Protein AF-A0A8H6HYV8-F1 (afdb_monomer)

Secondary structure (DSSP, 8-state):
-EEE-SSS-EEE-B-SS----S-EEEEEEEEEETTEEEEEEEETT-S--EEEEEEEEESHHHHHHHHHHHHIIIIISTTTBTTTBPPEEEEEEEEETTEEEEEEEEE----S----S---

Foldseek 3Di:
DWEAADPPDIDDWDAPPDPPPFAKYKYFDADPDPFKTWIWIDGDVDPDIATKIKGKAKADVRLVVVVVVVCCCVPVCVVCDPPPDWHWPGKIWDADVNITMIITITHDDDDPDPDPPDDD

Nearest PDB structures (foldseek):
  4c58-assembly1_A-2  TM=6.316E-01  e=1.180E-02  Homo sapiens
  4c59-assembly1_A  TM=6.308E-01  e=1.318E-02  Homo sapiens
  7uos-assembly1_A  TM=6.015E-01  e=4.992E-02  Rattus norvegicus
  9d7q-assembly1_A  TM=6.085E-01  e=7.362E-02  Homo sapiens
  7avy-assembly1_A  TM=6.158E-01  e=9.191E-02  Homo sapiens

Solvent-accessible surface area (backbone atoms only — not comparable to full-atom values): 6869 Å² total; per-residue (Å²): 64,43,36,30,66,52,100,85,47,71,44,78,28,48,57,94,79,65,86,66,89,61,63,33,33,36,36,54,76,46,76,81,46,100,43,34,26,39,25,42,40,29,46,62,96,53,83,76,69,40,70,24,32,35,41,52,25,67,34,64,69,43,34,50,54,53,49,56,54,48,46,44,50,68,63,78,41,49,89,40,45,72,75,83,45,64,36,74,76,47,59,31,37,42,65,62,94,86,37,38,32,30,43,34,37,30,48,55,78,75,65,92,70,86,77,69,98,79,85,129

Sequence (120 aa):
LELFWNSTDVYDLWSWTTESMKPQVARIAHQYRRNIYAAVLGPKGGENEKLVLAKIARGTEEVETLAHEATIYTDDLRHLQGTVIPVFYGLWKTKIGGIDFACMFIEHCTGPTKLSASEF

pLDDT: mean 87.38, std 15.38, range [41.62, 97.94]

Mean predicted aligned error: 6.38 Å

Radius of gyration: 14.67 Å; Cα contacts (8 Å, |Δi|>4): 213; chains: 1; bounding box: 43×34×36 Å

Structure (mmCIF, N/CA/C/O backbone):
data_AF-A0A8H6HYV8-F1
#
_entry.id   AF-A0A8H6HYV8-F1
#
loop_
_atom_site.group_PDB
_atom_site.id
_atom_site.type_symbol
_atom_site.label_atom_id
_atom_site.label_alt_id
_atom_site.label_comp_id
_atom_site.label_asym_id
_atom_site.label_entity_id
_atom_site.label_seq_id
_atom_site.pdbx_PDB_ins_code
_atom_site.Cartn_x
_atom_site.Cartn_y
_atom_site.Cartn_z
_atom_site.occupancy
_atom_site.B_iso_or_equiv
_atom_site.auth_seq_id
_atom_site.auth_comp_id
_atom_site.auth_asym_id
_atom_site.auth_atom_id
_atom_site.pdbx_PDB_model_num
ATOM 1 N N . LEU A 1 1 ? 7.349 -9.430 -0.316 1.00 91.31 1 LEU A N 1
ATOM 2 C CA . LEU A 1 1 ? 6.033 -9.439 -0.980 1.00 91.31 1 LEU A CA 1
ATOM 3 C C . LEU A 1 1 ? 6.299 -9.419 -2.471 1.00 91.31 1 LEU A C 1
ATOM 5 O O . LEU A 1 1 ? 6.973 -8.501 -2.914 1.00 91.31 1 LEU A O 1
ATOM 9 N N . GLU A 1 2 ? 5.793 -10.394 -3.214 1.00 94.75 2 GLU A N 1
ATOM 10 C CA . GLU A 1 2 ? 5.780 -10.335 -4.681 1.00 94.75 2 GLU A CA 1
ATOM 11 C C . GLU A 1 2 ? 4.481 -9.657 -5.125 1.00 94.75 2 GLU A C 1
ATOM 13 O O . GLU A 1 2 ? 3.389 -10.157 -4.845 1.00 94.75 2 GLU A O 1
ATOM 18 N N . LEU A 1 3 ? 4.584 -8.504 -5.778 1.00 95.56 3 LEU A N 1
ATOM 19 C CA . LEU A 1 3 ? 3.453 -7.772 -6.335 1.00 95.56 3 LEU A CA 1
ATOM 20 C C . LEU A 1 3 ? 3.342 -8.060 -7.830 1.00 95.56 3 LEU A C 1
ATOM 22 O O . LEU A 1 3 ? 4.169 -7.601 -8.611 1.00 95.56 3 LEU A O 1
ATOM 26 N N . PHE A 1 4 ? 2.286 -8.759 -8.226 1.00 96.12 4 PHE A N 1
ATOM 27 C CA . PHE A 1 4 ? 1.890 -8.925 -9.619 1.00 96.12 4 PHE A CA 1
ATOM 28 C C . PHE A 1 4 ? 1.041 -7.720 -10.013 1.00 96.12 4 PHE A C 1
ATOM 30 O O . PHE A 1 4 ? -0.116 -7.593 -9.597 1.00 96.12 4 PHE A O 1
ATOM 37 N N . TRP A 1 5 ? 1.635 -6.809 -10.775 1.00 92.38 5 TRP A N 1
ATOM 38 C CA . TRP A 1 5 ? 0.955 -5.608 -11.253 1.00 92.38 5 TRP A CA 1
ATOM 39 C C . TRP A 1 5 ? 0.010 -5.920 -12.416 1.00 92.38 5 TRP A C 1
ATOM 41 O O . TRP A 1 5 ? -1.079 -5.362 -12.513 1.00 92.38 5 TRP A O 1
ATOM 51 N N . ASN A 1 6 ? 0.428 -6.837 -13.282 1.00 89.44 6 ASN A N 1
ATOM 52 C CA . ASN A 1 6 ? -0.349 -7.409 -14.376 1.00 89.44 6 ASN A CA 1
ATOM 53 C C . ASN A 1 6 ? 0.207 -8.820 -14.681 1.00 89.44 6 ASN A C 1
ATOM 55 O O . ASN A 1 6 ? 0.908 -9.406 -13.855 1.00 89.44 6 ASN A O 1
ATOM 59 N N . SER A 1 7 ? -0.103 -9.386 -15.850 1.00 83.62 7 SER A N 1
ATOM 60 C CA . SER A 1 7 ? 0.372 -10.720 -16.246 1.00 83.62 7 SER A CA 1
ATOM 61 C C . SER A 1 7 ? 1.877 -10.808 -16.535 1.00 83.62 7 SER A C 1
ATOM 63 O O . SER A 1 7 ? 2.396 -11.917 -16.622 1.00 83.62 7 SER A O 1
ATOM 65 N N . THR A 1 8 ? 2.569 -9.682 -16.726 1.00 88.00 8 THR A N 1
ATOM 66 C CA . THR A 1 8 ? 3.991 -9.631 -17.112 1.00 88.00 8 THR A CA 1
ATOM 67 C C . THR A 1 8 ? 4.883 -8.999 -16.052 1.00 88.00 8 THR A C 1
ATOM 69 O O . THR A 1 8 ? 6.033 -9.403 -15.899 1.00 88.00 8 THR A O 1
ATOM 72 N N . ASP A 1 9 ? 4.361 -8.028 -15.311 1.00 92.50 9 ASP A N 1
ATOM 73 C CA . ASP A 1 9 ? 5.131 -7.189 -14.407 1.00 92.50 9 ASP A CA 1
ATOM 74 C C . ASP A 1 9 ? 4.989 -7.691 -12.972 1.00 92.50 9 ASP A C 1
ATOM 76 O O . ASP A 1 9 ? 3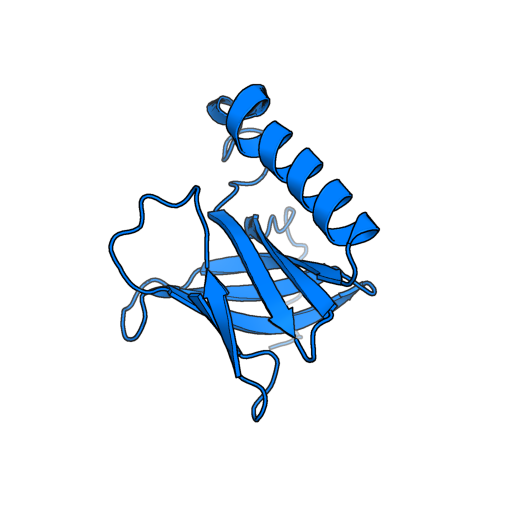.912 -7.627 -12.364 1.00 92.50 9 ASP A O 1
ATOM 80 N N . VAL A 1 10 ? 6.109 -8.165 -12.428 1.00 94.69 10 VAL A N 1
ATOM 81 C CA . VAL A 1 10 ? 6.232 -8.628 -11.045 1.00 94.69 10 VAL A CA 1
ATOM 82 C C . VAL A 1 10 ? 7.305 -7.809 -10.344 1.00 94.69 10 VAL A C 1
ATOM 84 O O . VAL A 1 10 ? 8.409 -7.641 -10.862 1.00 94.69 10 VAL A O 1
ATOM 87 N N . TYR A 1 11 ? 6.979 -7.307 -9.157 1.00 94.44 11 TYR A N 1
ATOM 88 C CA . TYR A 1 11 ? 7.879 -6.493 -8.350 1.00 94.44 11 TYR A CA 1
ATOM 89 C C . TYR A 1 11 ? 8.098 -7.123 -6.980 1.00 94.44 11 TYR A C 1
ATOM 91 O O . TYR A 1 11 ? 7.140 -7.455 -6.280 1.00 94.44 11 TYR A O 1
ATOM 99 N N . ASP A 1 12 ? 9.357 -7.204 -6.561 1.00 93.94 12 ASP A N 1
ATOM 100 C CA . ASP A 1 12 ? 9.709 -7.557 -5.193 1.00 93.94 12 ASP A CA 1
ATOM 101 C C . ASP A 1 12 ? 9.679 -6.316 -4.306 1.00 93.94 12 ASP A C 1
ATOM 103 O O . ASP A 1 12 ? 10.423 -5.347 -4.502 1.00 93.94 12 ASP A O 1
ATOM 107 N N . LEU A 1 13 ? 8.792 -6.348 -3.316 1.00 93.25 13 LEU A N 1
ATOM 108 C CA . LEU A 1 13 ? 8.680 -5.320 -2.298 1.00 93.25 13 LEU A CA 1
ATOM 109 C C . LEU A 1 13 ? 9.041 -5.886 -0.927 1.00 93.25 13 LEU A C 1
ATOM 111 O O . LEU A 1 13 ? 8.733 -7.033 -0.581 1.00 93.25 13 LEU A O 1
ATOM 115 N N . TRP A 1 14 ? 9.635 -5.039 -0.101 1.00 89.25 14 TRP A N 1
ATOM 116 C CA . TRP A 1 14 ? 10.049 -5.358 1.258 1.00 89.25 14 TRP A CA 1
ATOM 117 C C . TRP A 1 14 ? 9.2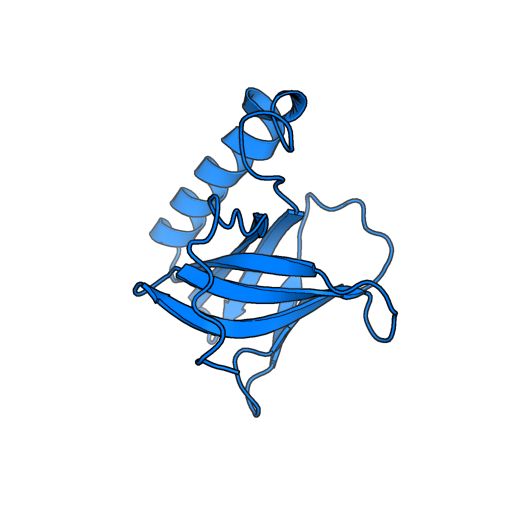97 -4.478 2.267 1.00 89.25 14 TRP A C 1
ATOM 119 O O . TRP A 1 14 ? 8.762 -3.431 1.913 1.00 89.25 14 TRP A O 1
ATOM 129 N N . SER A 1 15 ? 9.208 -4.910 3.525 1.00 83.69 15 SER A N 1
ATOM 130 C CA . SER A 1 15 ? 8.617 -4.127 4.618 1.00 83.69 15 SER A CA 1
ATOM 131 C C . SER A 1 15 ? 9.468 -4.269 5.875 1.00 83.69 15 SER A C 1
ATOM 133 O O . SER A 1 15 ? 9.988 -5.351 6.137 1.00 83.69 15 SER A O 1
ATOM 135 N N . TRP A 1 16 ? 9.599 -3.183 6.642 1.00 64.50 16 TRP A N 1
ATOM 136 C CA . TRP A 1 16 ? 10.232 -3.208 7.966 1.00 64.50 16 TRP A CA 1
ATOM 137 C C . TRP A 1 16 ? 9.250 -3.587 9.083 1.00 64.50 16 TRP A C 1
ATOM 139 O O . TRP A 1 16 ? 9.687 -3.901 10.184 1.00 64.50 16 TRP A O 1
ATOM 149 N N . THR A 1 17 ? 7.938 -3.510 8.831 1.00 60.72 17 THR A N 1
ATOM 150 C CA . THR A 1 17 ? 6.910 -3.501 9.887 1.00 60.72 17 THR A CA 1
ATOM 151 C C . THR A 1 17 ? 6.078 -4.777 9.963 1.00 60.72 17 THR A C 1
ATOM 153 O O . THR A 1 17 ? 5.295 -4.936 10.894 1.00 60.72 17 THR A O 1
ATOM 156 N N . THR A 1 18 ? 6.227 -5.707 9.018 1.00 57.78 18 THR A N 1
ATOM 157 C CA . THR A 1 18 ? 5.442 -6.946 9.017 1.00 57.78 18 THR A CA 1
ATOM 158 C C . THR A 1 18 ? 6.200 -8.100 9.666 1.00 57.78 18 THR A C 1
ATOM 160 O O . THR A 1 18 ? 7.135 -8.634 9.073 1.00 57.78 18 THR A O 1
ATOM 163 N N . GLU A 1 19 ? 5.719 -8.565 10.823 1.00 53.88 19 GLU A N 1
ATOM 164 C CA . GLU A 1 19 ? 6.140 -9.816 11.487 1.00 53.88 19 GLU A CA 1
ATOM 165 C C . GLU A 1 19 ? 5.744 -11.090 10.712 1.00 53.88 19 GLU A C 1
ATOM 167 O O . GLU A 1 19 ? 5.939 -12.210 11.189 1.00 53.88 19 GLU A O 1
ATOM 172 N N . SER A 1 20 ? 5.168 -10.973 9.509 1.00 54.25 20 SER A N 1
ATOM 173 C CA . SER A 1 20 ? 4.769 -12.146 8.738 1.00 54.25 20 SER A CA 1
ATOM 174 C C . SER A 1 20 ? 6.007 -12.911 8.262 1.00 54.25 20 SER A C 1
ATOM 176 O O . SER A 1 20 ? 6.588 -12.598 7.224 1.00 54.25 20 SER A O 1
ATOM 178 N N . MET A 1 21 ? 6.378 -13.962 8.995 1.00 56.41 21 MET A N 1
ATOM 179 C CA . MET A 1 21 ? 7.491 -14.862 8.659 1.00 56.41 21 MET A CA 1
ATOM 180 C C . MET A 1 21 ? 7.300 -15.602 7.321 1.00 56.41 21 MET A C 1
ATOM 182 O O . MET A 1 21 ? 8.232 -16.229 6.825 1.00 56.41 21 MET A O 1
ATOM 186 N N . LYS A 1 22 ? 6.095 -15.566 6.733 1.00 75.88 22 LYS A N 1
ATOM 187 C CA . LYS A 1 22 ? 5.779 -16.238 5.468 1.00 75.88 22 LYS A CA 1
ATOM 188 C C . LYS A 1 22 ? 5.819 -15.249 4.297 1.00 75.88 22 LYS A C 1
ATOM 190 O O . LYS A 1 22 ? 5.191 -14.193 4.395 1.00 75.88 22 LYS A O 1
ATOM 195 N N . PRO A 1 23 ? 6.481 -15.595 3.176 1.00 86.00 23 PRO A N 1
ATOM 196 C CA . PRO A 1 23 ? 6.417 -14.809 1.950 1.00 86.00 23 PRO A CA 1
ATOM 197 C C . PRO A 1 23 ? 4.965 -14.571 1.527 1.00 86.00 23 PRO A C 1
ATOM 199 O O . PRO A 1 23 ? 4.165 -15.506 1.501 1.00 86.00 23 PRO A O 1
ATOM 202 N N . GLN A 1 24 ? 4.632 -13.326 1.196 1.00 91.19 24 GLN A N 1
ATOM 203 C CA . GLN A 1 24 ? 3.311 -12.943 0.700 1.00 91.19 24 GLN A CA 1
ATOM 204 C C . GLN A 1 24 ? 3.348 -12.611 -0.791 1.00 91.19 24 GLN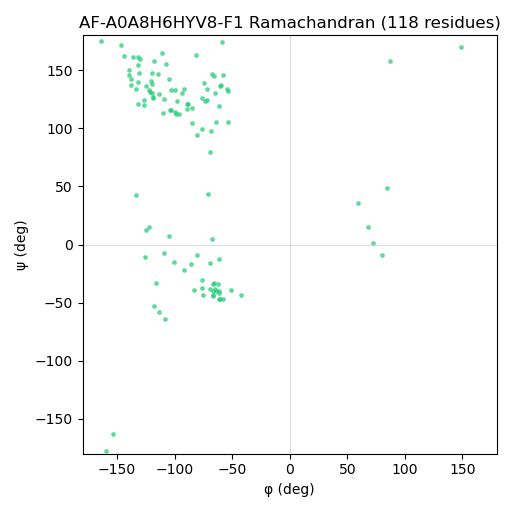 A C 1
ATOM 206 O O . GLN A 1 24 ? 4.383 -12.175 -1.309 1.00 91.19 24 GLN A O 1
ATOM 211 N N . VAL A 1 25 ? 2.195 -12.753 -1.439 1.00 94.12 25 VAL A N 1
ATOM 212 C CA . VAL A 1 25 ? 1.919 -12.360 -2.820 1.00 94.12 25 VAL A CA 1
ATOM 213 C C . VAL A 1 25 ? 0.716 -11.421 -2.840 1.00 94.12 25 VAL A C 1
ATOM 215 O O . VAL A 1 25 ? -0.285 -11.686 -2.174 1.00 94.12 25 VAL A O 1
ATOM 218 N N . ALA A 1 26 ? 0.807 -10.353 -3.626 1.00 95.38 26 ALA A N 1
ATOM 219 C CA . ALA A 1 26 ? -0.310 -9.477 -3.952 1.00 95.38 26 ALA A CA 1
ATOM 220 C C . ALA A 1 26 ? -0.533 -9.445 -5.466 1.00 95.38 26 ALA A C 1
ATOM 222 O O . ALA A 1 26 ? 0.430 -9.396 -6.229 1.00 95.38 26 ALA A O 1
ATOM 223 N N . ARG A 1 27 ? -1.791 -9.436 -5.909 1.00 96.12 27 ARG A N 1
ATOM 224 C CA . ARG A 1 27 ? -2.159 -9.329 -7.329 1.00 96.12 27 ARG A CA 1
ATOM 225 C C . ARG A 1 27 ? -3.135 -8.185 -7.534 1.00 96.12 27 ARG A C 1
ATOM 227 O O . ARG A 1 27 ? -4.209 -8.199 -6.936 1.00 96.12 27 ARG A O 1
ATOM 234 N N . ILE A 1 28 ? -2.767 -7.204 -8.353 1.00 95.94 28 ILE A N 1
ATOM 235 C CA . ILE A 1 28 ? -3.657 -6.095 -8.714 1.00 95.94 28 ILE A CA 1
ATOM 236 C C . ILE A 1 28 ? -4.751 -6.618 -9.650 1.00 95.94 28 ILE A C 1
ATOM 238 O O . ILE A 1 28 ? -4.462 -7.352 -10.591 1.00 95.94 28 ILE A O 1
ATOM 242 N N . ALA A 1 29 ? -6.004 -6.246 -9.384 1.00 92.38 29 ALA A N 1
ATOM 243 C CA . ALA A 1 29 ? -7.163 -6.725 -10.139 1.00 92.38 29 ALA A CA 1
ATOM 244 C C . ALA A 1 29 ? -7.922 -5.593 -10.846 1.00 92.38 29 ALA A C 1
ATOM 246 O O . ALA A 1 29 ? -8.157 -5.658 -12.048 1.00 92.38 29 ALA A O 1
ATOM 247 N N . HIS A 1 30 ? -8.303 -4.544 -10.113 1.00 91.44 30 HIS A N 1
ATOM 248 C CA . HIS A 1 30 ? -9.126 -3.455 -10.644 1.00 91.44 30 HIS A CA 1
ATOM 249 C C . HIS A 1 30 ? -8.640 -2.104 -10.130 1.00 91.44 30 HIS A C 1
ATOM 251 O O . HIS A 1 30 ? -8.202 -2.000 -8.989 1.00 91.44 30 HIS A O 1
ATOM 257 N N . GLN A 1 31 ? -8.744 -1.054 -10.940 1.00 94.31 31 GLN A N 1
ATOM 258 C CA . GLN A 1 31 ? -8.364 0.299 -10.550 1.00 94.31 31 GLN A CA 1
ATOM 259 C C . GLN A 1 31 ? -9.604 1.141 -10.242 1.00 94.31 31 GLN A C 1
ATOM 261 O O . GLN A 1 31 ? -10.373 1.458 -11.142 1.00 94.31 31 GLN A O 1
ATOM 266 N N . TYR A 1 32 ? -9.757 1.575 -8.989 1.00 90.75 32 TYR A N 1
ATOM 267 C CA . TYR A 1 32 ? -10.834 2.492 -8.599 1.00 90.75 32 TYR A CA 1
ATOM 268 C C . TYR A 1 32 ? -10.477 3.954 -8.873 1.00 90.75 32 TYR A C 1
ATOM 270 O O . TYR A 1 32 ? -11.326 4.756 -9.256 1.00 90.75 32 TYR A O 1
ATOM 278 N N . ARG A 1 33 ? -9.218 4.329 -8.619 1.00 92.56 33 ARG A N 1
ATOM 279 C CA . ARG A 1 33 ? -8.671 5.678 -8.835 1.00 92.56 33 ARG A CA 1
ATOM 280 C C . ARG A 1 33 ? -7.207 5.582 -9.245 1.00 92.56 33 ARG A C 1
ATOM 282 O O . ARG A 1 33 ? -6.600 4.521 -9.136 1.00 92.56 33 ARG A O 1
ATOM 289 N N . ARG A 1 34 ? -6.608 6.712 -9.642 1.00 91.25 34 ARG A N 1
ATOM 290 C CA . ARG A 1 34 ? -5.204 6.800 -10.090 1.00 91.25 34 ARG A CA 1
ATOM 291 C C . ARG A 1 34 ? -4.232 5.976 -9.233 1.00 91.25 34 ARG A C 1
ATOM 293 O O . ARG A 1 34 ? -3.385 5.279 -9.781 1.00 91.25 34 ARG A O 1
ATOM 300 N N . ASN A 1 35 ? -4.378 6.028 -7.913 1.00 95.69 35 ASN A N 1
ATOM 301 C CA . ASN A 1 35 ? -3.493 5.355 -6.971 1.00 95.69 35 ASN A CA 1
ATOM 302 C C . ASN A 1 35 ? -4.202 4.370 -6.024 1.00 95.69 35 ASN A C 1
ATOM 304 O O . ASN A 1 35 ? -3.605 3.984 -5.025 1.00 95.69 35 ASN A O 1
ATOM 308 N N . ILE A 1 36 ? -5.446 3.973 -6.316 1.00 96.19 36 ILE A N 1
ATOM 309 C CA . ILE A 1 36 ? -6.232 3.048 -5.482 1.00 96.19 36 ILE A CA 1
ATOM 310 C C . ILE A 1 36 ? -6.738 1.895 -6.339 1.00 96.19 36 ILE A C 1
ATOM 312 O O . ILE A 1 36 ? -7.448 2.114 -7.325 1.00 96.19 36 ILE A O 1
ATOM 316 N N . TYR A 1 37 ? -6.421 0.678 -5.918 1.00 96.56 37 TYR A N 1
ATOM 317 C CA . TYR A 1 37 ? -6.704 -0.549 -6.649 1.00 96.56 37 TYR A CA 1
ATOM 318 C C . TYR A 1 37 ? -7.360 -1.585 -5.735 1.00 96.56 37 TYR A C 1
ATOM 320 O O . TYR A 1 37 ? -7.048 -1.652 -4.551 1.00 96.56 37 TYR A O 1
ATOM 328 N N . ALA A 1 38 ? -8.245 -2.416 -6.277 1.00 95.75 38 ALA A N 1
ATOM 329 C CA . ALA A 1 38 ? -8.560 -3.709 -5.690 1.00 95.75 38 ALA A CA 1
ATOM 330 C C . ALA A 1 38 ? -7.399 -4.670 -5.955 1.00 95.75 38 ALA A C 1
ATOM 332 O O . ALA A 1 38 ? -6.854 -4.708 -7.065 1.00 95.75 38 ALA A O 1
ATOM 333 N N . ALA A 1 39 ? -7.056 -5.469 -4.956 1.00 95.69 39 ALA A N 1
ATOM 334 C CA . ALA A 1 39 ? -6.038 -6.493 -5.066 1.00 95.69 39 ALA A CA 1
ATOM 335 C C . ALA A 1 39 ? -6.410 -7.727 -4.247 1.00 95.69 39 ALA A C 1
ATOM 337 O O . ALA A 1 39 ? -7.241 -7.670 -3.342 1.00 95.69 39 ALA A O 1
ATOM 338 N N . VAL A 1 40 ? -5.760 -8.838 -4.557 1.00 95.00 40 VAL A N 1
ATOM 339 C CA . VAL A 1 40 ? -5.838 -10.071 -3.777 1.00 95.00 40 VAL A CA 1
ATOM 340 C C . VAL A 1 40 ? -4.502 -10.270 -3.070 1.00 95.00 40 VAL A C 1
ATOM 342 O O . VAL A 1 40 ? -3.465 -10.251 -3.731 1.00 95.00 40 VAL A O 1
ATOM 345 N N . LEU A 1 41 ? -4.516 -10.421 -1.744 1.00 94.44 41 LEU A N 1
ATOM 346 C CA . LEU A 1 41 ? -3.330 -10.569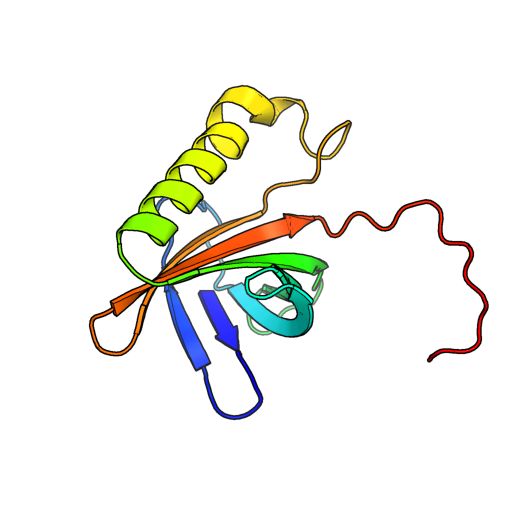 -0.893 1.00 94.44 41 LEU A CA 1
ATOM 347 C C . LEU A 1 41 ? -3.367 -11.908 -0.152 1.00 94.44 41 LEU A C 1
ATOM 349 O O . LEU A 1 41 ? -4.354 -12.223 0.509 1.00 94.44 41 LEU A O 1
ATOM 353 N N . GLY A 1 42 ? -2.281 -12.673 -0.192 1.00 92.62 42 GLY A N 1
ATOM 354 C CA . GLY A 1 42 ? -2.206 -13.957 0.504 1.00 92.62 42 GLY A CA 1
ATOM 355 C C . GLY A 1 42 ? -0.784 -14.498 0.653 1.00 92.62 42 GLY A C 1
ATOM 356 O O . GLY A 1 42 ? 0.173 -13.897 0.159 1.00 92.62 42 GLY A O 1
ATOM 357 N N . PRO A 1 43 ? -0.606 -15.626 1.361 1.00 91.00 43 PRO A N 1
ATOM 358 C CA . PRO A 1 43 ? 0.681 -16.312 1.435 1.00 91.00 43 PRO A CA 1
ATOM 359 C C . PRO A 1 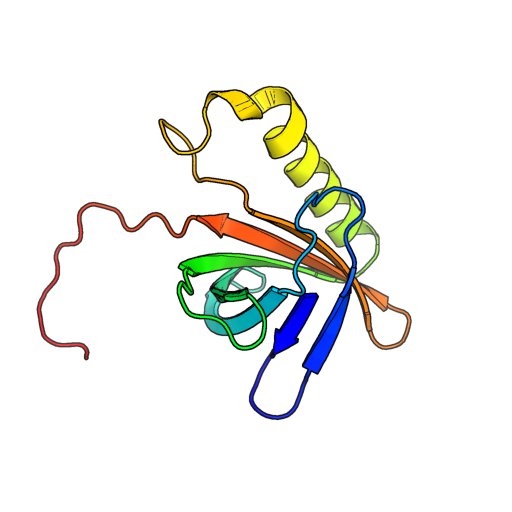43 ? 1.094 -16.870 0.063 1.00 91.00 43 PRO A C 1
ATOM 361 O O . PRO A 1 43 ? 0.265 -17.352 -0.708 1.00 91.00 43 PRO A O 1
ATOM 364 N N . LYS A 1 44 ? 2.397 -16.870 -0.234 1.00 87.19 44 LYS A N 1
ATOM 365 C CA . LYS A 1 44 ? 2.936 -17.492 -1.451 1.00 87.19 44 LYS A CA 1
ATOM 366 C C . LYS A 1 44 ? 2.631 -18.993 -1.451 1.00 87.19 44 LYS A C 1
ATOM 368 O O . LYS A 1 44 ? 3.085 -19.711 -0.565 1.00 87.19 44 LYS A O 1
ATOM 373 N N . GLY A 1 45 ? 1.878 -19.451 -2.454 1.00 79.88 45 GLY A N 1
ATOM 374 C CA . GLY A 1 45 ? 1.518 -20.863 -2.629 1.00 79.88 45 GLY A CA 1
ATOM 375 C C . GLY A 1 45 ? 0.572 -21.426 -1.562 1.00 79.88 45 GLY A C 1
ATOM 376 O O . GLY A 1 45 ? 0.482 -22.643 -1.437 1.00 79.88 45 GLY A O 1
ATOM 377 N N . GLY A 1 46 ? -0.083 -20.572 -0.771 1.00 74.69 46 GLY A N 1
ATOM 378 C CA . GLY A 1 46 ? -1.004 -21.003 0.277 1.00 74.69 46 GLY A CA 1
ATOM 379 C C . GLY A 1 46 ? -2.461 -20.678 -0.030 1.00 74.69 46 GLY A C 1
ATOM 380 O O . GLY A 1 46 ? -2.775 -19.854 -0.884 1.00 74.69 46 GLY A O 1
ATOM 381 N N . GLU A 1 47 ? -3.345 -21.319 0.724 1.00 74.38 47 GLU A N 1
ATOM 382 C CA . GLU A 1 47 ? -4.769 -20.996 0.792 1.00 74.38 47 GLU A CA 1
ATOM 383 C C . GLU A 1 47 ? -4.988 -19.801 1.749 1.00 74.38 47 GLU A C 1
ATOM 385 O O . GLU A 1 47 ? -4.116 -19.500 2.573 1.00 74.38 47 GLU A O 1
ATOM 390 N N . ASN A 1 48 ? -6.158 -19.148 1.686 1.00 85.19 48 ASN A N 1
ATOM 391 C CA . ASN A 1 48 ? -6.554 -17.942 2.453 1.00 85.19 48 ASN A CA 1
ATOM 392 C C . ASN A 1 48 ? -6.110 -16.589 1.868 1.00 85.19 48 ASN A C 1
ATOM 394 O O . ASN A 1 48 ? -5.586 -15.723 2.575 1.00 85.19 48 ASN A O 1
ATOM 398 N N . GLU A 1 49 ? -6.351 -16.392 0.575 1.00 90.00 49 GLU A N 1
ATOM 399 C CA . GLU A 1 49 ? -6.264 -15.069 -0.040 1.00 90.00 49 GLU A CA 1
ATOM 400 C C . GLU A 1 49 ? -7.375 -14.130 0.475 1.00 90.00 49 GLU A C 1
ATOM 402 O O . GLU A 1 49 ? -8.489 -14.556 0.785 1.00 90.00 49 GLU A O 1
ATOM 407 N N . LYS A 1 50 ? -7.066 -12.836 0.573 1.00 91.50 50 LYS A N 1
ATOM 408 C CA . LYS A 1 50 ? -7.973 -11.775 1.022 1.00 91.50 50 LYS A CA 1
ATOM 409 C C . LYS A 1 50 ? -8.160 -10.749 -0.084 1.00 91.50 50 LYS A C 1
ATOM 411 O O . LYS A 1 50 ? -7.181 -10.332 -0.702 1.00 91.50 50 LYS A O 1
ATOM 416 N N . LEU A 1 51 ? -9.395 -10.291 -0.281 1.00 93.06 51 LEU A N 1
ATOM 417 C CA . LEU A 1 51 ? -9.667 -9.106 -1.090 1.00 93.06 51 LEU A CA 1
ATOM 418 C C . LEU A 1 51 ? -9.296 -7.855 -0.286 1.00 93.06 51 LEU A C 1
ATOM 420 O O . LEU A 1 51 ? -9.750 -7.671 0.844 1.00 93.06 51 LEU A O 1
ATOM 424 N N . VAL A 1 52 ? -8.453 -7.007 -0.863 1.00 95.50 52 VAL A N 1
ATOM 425 C CA . VAL A 1 52 ? -7.882 -5.830 -0.202 1.00 95.50 52 VAL A CA 1
ATOM 426 C C . VAL A 1 52 ? -7.912 -4.616 -1.126 1.00 95.50 52 VAL A C 1
ATOM 428 O O . VAL A 1 52 ? -8.014 -4.737 -2.350 1.00 95.50 52 VAL A O 1
ATOM 431 N N . LEU A 1 53 ? -7.794 -3.427 -0.542 1.00 96.56 53 LEU A N 1
ATOM 432 C CA . LEU A 1 53 ? -7.443 -2.212 -1.268 1.00 96.56 53 LEU A CA 1
ATOM 433 C C . LEU A 1 53 ? -5.936 -1.998 -1.214 1.00 96.56 53 LEU A C 1
ATOM 435 O O . LEU A 1 53 ? -5.340 -2.005 -0.141 1.00 96.56 53 LEU A O 1
ATOM 439 N N . ALA A 1 54 ? -5.342 -1.762 -2.376 1.00 97.00 54 ALA A N 1
ATOM 440 C CA . ALA A 1 54 ? -3.958 -1.369 -2.552 1.00 97.00 54 ALA A CA 1
ATOM 441 C C . ALA A 1 54 ? -3.888 0.129 -2.876 1.00 97.00 54 ALA A C 1
ATOM 443 O O . ALA A 1 54 ? -4.375 0.575 -3.920 1.00 97.00 54 ALA A O 1
ATOM 444 N N . LYS A 1 55 ? -3.269 0.907 -1.988 1.00 97.56 55 LYS A N 1
ATOM 445 C CA . LYS A 1 55 ? -2.909 2.305 -2.237 1.00 97.56 55 LYS A CA 1
ATOM 446 C C . LYS A 1 55 ? -1.450 2.380 -2.660 1.00 97.56 55 LYS A C 1
ATOM 448 O O . LYS A 1 55 ? -0.569 1.913 -1.941 1.00 97.56 55 LYS A O 1
ATOM 453 N N . ILE A 1 56 ? -1.210 2.957 -3.830 1.00 97.25 56 ILE A N 1
ATOM 454 C CA . ILE A 1 56 ? 0.102 3.015 -4.474 1.00 97.25 56 ILE A CA 1
ATOM 455 C C . ILE A 1 56 ? 0.680 4.422 -4.344 1.00 97.25 56 ILE A C 1
ATOM 457 O O . ILE A 1 56 ? -0.044 5.409 -4.450 1.00 97.25 56 ILE A O 1
ATOM 461 N N . ALA A 1 57 ? 1.986 4.520 -4.144 1.00 97.88 57 ALA A N 1
ATOM 462 C CA . ALA A 1 57 ? 2.721 5.777 -4.177 1.00 97.88 57 ALA A CA 1
ATOM 463 C C . ALA A 1 57 ? 3.963 5.628 -5.053 1.00 97.88 57 ALA A C 1
ATOM 465 O O . ALA A 1 57 ? 4.638 4.593 -4.997 1.00 97.88 57 ALA A O 1
ATOM 466 N N . ARG A 1 58 ? 4.272 6.652 -5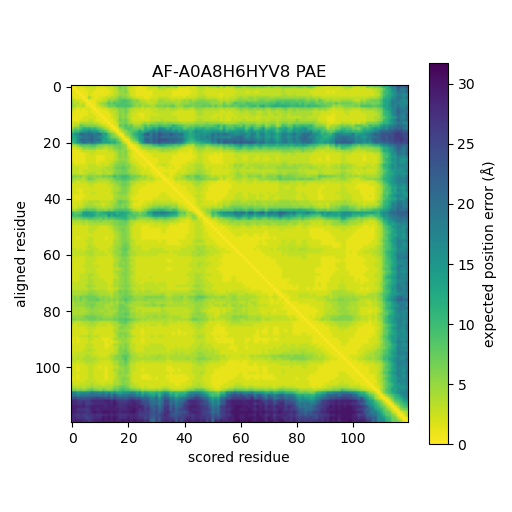.853 1.00 97.12 58 ARG A N 1
ATOM 467 C CA . ARG A 1 58 ? 5.465 6.681 -6.704 1.00 97.12 58 ARG A CA 1
ATOM 468 C C . ARG A 1 58 ? 6.186 8.020 -6.590 1.00 97.12 58 ARG A C 1
ATOM 470 O O . ARG A 1 58 ? 5.594 9.078 -6.748 1.00 97.12 58 ARG A O 1
ATOM 477 N N . GLY A 1 59 ? 7.501 7.955 -6.425 1.00 97.88 59 GLY A N 1
ATOM 478 C CA . GLY A 1 59 ? 8.330 9.115 -6.126 1.00 97.88 59 GLY A CA 1
ATOM 479 C C . GLY A 1 59 ? 8.401 9.382 -4.626 1.00 97.88 59 GLY A C 1
ATOM 480 O O . GLY A 1 59 ? 7.559 8.932 -3.852 1.00 97.88 59 GLY A O 1
ATOM 481 N N . THR A 1 60 ? 9.450 10.090 -4.220 1.00 97.06 60 THR A N 1
ATOM 482 C CA . THR A 1 60 ? 9.823 10.242 -2.810 1.00 97.06 60 THR A CA 1
ATOM 483 C C . THR A 1 60 ? 8.719 10.906 -1.983 1.00 97.06 60 THR A C 1
ATOM 485 O O . THR A 1 60 ? 8.321 10.353 -0.965 1.00 97.06 60 THR A O 1
ATOM 488 N N . GLU A 1 61 ? 8.137 12.007 -2.468 1.00 97.94 61 GLU A N 1
ATOM 489 C CA . GLU A 1 61 ? 7.083 12.750 -1.756 1.00 97.94 61 GLU A CA 1
ATOM 490 C C . GLU A 1 61 ? 5.815 11.911 -1.510 1.00 97.94 61 GLU A C 1
ATOM 492 O O . GLU A 1 61 ? 5.300 11.849 -0.390 1.00 97.94 61 GLU A O 1
ATOM 497 N N . GLU A 1 62 ? 5.319 11.211 -2.538 1.00 97.81 62 GLU A N 1
ATOM 498 C CA . GLU A 1 62 ? 4.133 10.360 -2.392 1.00 97.81 62 GLU A CA 1
ATOM 499 C C . GLU A 1 62 ? 4.409 9.186 -1.443 1.00 97.81 62 GLU A C 1
ATOM 501 O O . GLU A 1 62 ? 3.539 8.796 -0.662 1.00 97.81 62 GLU A O 1
ATOM 506 N N . VAL A 1 63 ? 5.617 8.612 -1.499 1.00 97.62 63 VAL A N 1
ATOM 507 C CA . VAL A 1 63 ? 6.020 7.486 -0.646 1.00 97.62 63 VAL A CA 1
ATOM 508 C C . VAL A 1 63 ? 6.160 7.913 0.813 1.00 97.62 63 VAL A C 1
ATOM 510 O O . VAL A 1 63 ? 5.776 7.150 1.700 1.00 97.62 63 VAL A O 1
ATOM 513 N N . GLU A 1 64 ? 6.677 9.109 1.081 1.00 97.12 64 GLU A N 1
ATOM 514 C CA . GLU A 1 64 ? 6.740 9.684 2.428 1.00 97.12 64 GLU A CA 1
ATOM 515 C C . GLU A 1 64 ? 5.343 9.982 2.972 1.00 97.12 64 GLU A C 1
ATOM 517 O O . GLU A 1 64 ? 5.027 9.582 4.092 1.00 97.12 64 GLU A O 1
ATOM 522 N N . THR A 1 65 ? 4.472 10.575 2.152 1.00 97.75 65 THR A N 1
ATOM 523 C CA . THR A 1 65 ? 3.068 10.822 2.512 1.00 97.75 65 THR A CA 1
ATOM 524 C C . THR A 1 65 ? 2.346 9.518 2.860 1.00 97.75 65 THR A C 1
ATOM 526 O O . THR A 1 65 ? 1.687 9.423 3.895 1.00 97.75 65 THR A O 1
ATOM 529 N N . LEU A 1 66 ? 2.504 8.479 2.033 1.00 97.25 66 LEU A N 1
ATOM 530 C CA . LEU A 1 66 ? 1.900 7.170 2.288 1.00 97.25 66 LEU A CA 1
ATOM 531 C C . LEU A 1 66 ? 2.506 6.484 3.522 1.00 97.25 66 LEU A C 1
ATOM 533 O O . LEU A 1 66 ? 1.805 5.781 4.246 1.00 97.25 66 LEU A O 1
ATOM 537 N N . ALA A 1 67 ? 3.800 6.684 3.783 1.00 95.94 67 ALA A N 1
ATOM 538 C CA . ALA A 1 67 ? 4.449 6.166 4.982 1.00 95.94 67 ALA A CA 1
ATOM 539 C C . ALA A 1 67 ? 3.927 6.837 6.255 1.00 95.94 67 ALA A C 1
ATOM 541 O O . ALA A 1 67 ? 3.698 6.138 7.236 1.00 95.94 67 ALA A O 1
ATOM 542 N N . HIS A 1 68 ? 3.697 8.150 6.228 1.00 96.25 68 HIS A N 1
ATOM 543 C CA . HIS A 1 68 ? 3.075 8.869 7.337 1.00 96.25 68 HIS A CA 1
ATOM 544 C C . HIS A 1 68 ? 1.633 8.402 7.586 1.00 96.25 68 HIS A C 1
ATOM 546 O O . HIS A 1 68 ? 1.230 8.192 8.723 1.00 96.25 68 HIS A O 1
ATOM 552 N N . GLU A 1 69 ? 0.851 8.149 6.537 1.00 95.50 69 GLU A N 1
ATOM 553 C CA . GLU A 1 69 ? -0.481 7.556 6.704 1.00 95.50 69 GLU A CA 1
ATOM 554 C C . GLU A 1 69 ? -0.412 6.161 7.342 1.00 95.50 69 GLU A C 1
ATOM 556 O O . GLU A 1 69 ? -1.208 5.839 8.222 1.00 95.50 69 GLU A O 1
ATOM 561 N N . ALA A 1 70 ? 0.568 5.340 6.955 1.00 94.88 70 ALA A N 1
ATOM 562 C CA . ALA A 1 70 ? 0.755 4.023 7.550 1.00 94.88 70 ALA A CA 1
ATOM 563 C C . ALA A 1 70 ? 1.077 4.088 9.054 1.00 94.88 70 ALA A C 1
ATOM 565 O O . ALA A 1 70 ? 0.605 3.219 9.786 1.00 94.88 70 ALA A O 1
ATOM 566 N N . THR A 1 71 ? 1.806 5.107 9.536 1.00 94.75 71 THR A N 1
ATOM 567 C CA . THR A 1 71 ? 2.079 5.251 10.982 1.00 94.75 71 THR A CA 1
ATOM 568 C C . THR A 1 71 ? 0.808 5.520 11.781 1.00 94.75 71 THR A C 1
ATOM 570 O O . THR A 1 71 ? 0.653 5.006 12.881 1.00 94.75 71 THR A O 1
ATOM 573 N N . ILE A 1 72 ? -0.161 6.238 11.206 1.00 94.75 72 ILE A N 1
ATOM 574 C CA . ILE A 1 72 ? -1.466 6.463 11.849 1.00 94.75 72 ILE A CA 1
ATOM 575 C C . ILE A 1 72 ? -2.189 5.124 12.069 1.00 94.75 72 ILE A C 1
ATOM 577 O O . ILE A 1 72 ? -2.764 4.885 13.132 1.00 94.75 72 ILE A O 1
ATOM 581 N N . TYR A 1 73 ? -2.136 4.212 11.091 1.00 93.62 73 TYR A N 1
ATOM 582 C CA . TYR A 1 73 ? -2.707 2.873 11.250 1.00 93.62 73 TYR A CA 1
ATOM 583 C C . TYR A 1 73 ? -1.961 2.037 12.297 1.00 93.62 73 TYR A C 1
ATOM 585 O O . TYR A 1 73 ? -2.613 1.344 13.083 1.00 93.62 73 TYR A O 1
ATOM 593 N N . THR A 1 74 ? -0.624 2.059 12.307 1.00 91.06 74 THR A N 1
ATOM 594 C CA . THR A 1 74 ? 0.176 1.204 13.203 1.00 91.06 74 THR A CA 1
ATOM 595 C C . THR A 1 74 ? 0.214 1.693 14.643 1.00 91.06 74 THR A C 1
ATOM 597 O O . THR A 1 74 ? 0.283 0.858 15.549 1.00 91.06 74 THR A O 1
ATOM 600 N N . ASP A 1 75 ? 0.133 3.005 14.852 1.00 91.50 75 ASP A N 1
ATOM 601 C CA . ASP A 1 75 ? 0.413 3.628 16.144 1.00 91.50 75 ASP A CA 1
ATOM 602 C C . ASP A 1 75 ? -0.891 4.130 16.775 1.00 91.50 75 ASP A C 1
ATOM 604 O O . ASP A 1 75 ? -1.347 3.584 17.783 1.00 91.50 75 ASP A O 1
ATOM 608 N N . ASP A 1 76 ? -1.547 5.100 16.136 1.00 92.62 76 ASP A N 1
ATOM 609 C CA . ASP A 1 76 ? -2.694 5.811 16.714 1.00 92.62 76 ASP A CA 1
ATOM 610 C C . ASP A 1 76 ? -3.975 4.968 16.696 1.00 92.62 76 ASP A C 1
ATOM 612 O O . ASP A 1 76 ? -4.728 4.905 17.674 1.00 92.62 76 ASP A O 1
ATOM 616 N N . LEU A 1 77 ? -4.234 4.293 15.574 1.00 93.00 77 LEU A N 1
ATOM 617 C CA . LEU A 1 77 ? -5.516 3.637 15.310 1.00 93.00 77 LEU A CA 1
ATOM 618 C C . LEU A 1 77 ? -5.479 2.115 15.459 1.00 93.00 77 LEU A C 1
ATOM 620 O O . LEU A 1 77 ? -6.471 1.443 15.167 1.00 93.00 77 LEU A O 1
ATOM 624 N N . ARG A 1 78 ? -4.369 1.550 15.944 1.00 91.75 78 ARG A N 1
ATOM 625 C CA . ARG A 1 78 ? -4.158 0.094 16.030 1.00 91.75 78 ARG A CA 1
ATOM 626 C C . ARG A 1 78 ? -5.308 -0.653 16.708 1.00 91.75 78 ARG A C 1
ATOM 628 O O . ARG A 1 78 ? -5.674 -1.741 16.286 1.00 91.75 78 ARG A O 1
ATOM 635 N N . HIS A 1 79 ? -5.879 -0.062 17.755 1.00 93.00 79 HIS A N 1
ATOM 636 C CA . HIS A 1 79 ? -6.943 -0.653 18.570 1.00 93.00 79 HIS A CA 1
ATOM 637 C C . HIS A 1 79 ? -8.351 -0.539 17.955 1.00 93.00 79 HIS A C 1
ATOM 639 O O . HIS A 1 79 ? -9.285 -1.141 18.477 1.00 93.00 79 HIS A O 1
ATOM 645 N N . LEU A 1 80 ? -8.518 0.223 16.868 1.00 95.19 80 LEU A N 1
ATOM 646 C CA . LEU A 1 80 ? -9.804 0.446 16.192 1.00 95.19 80 LEU A CA 1
ATOM 647 C C . LEU A 1 80 ? -9.978 -0.408 14.927 1.00 95.19 80 LEU A C 1
ATOM 649 O O . LEU A 1 80 ? -11.091 -0.519 14.395 1.00 95.19 80 L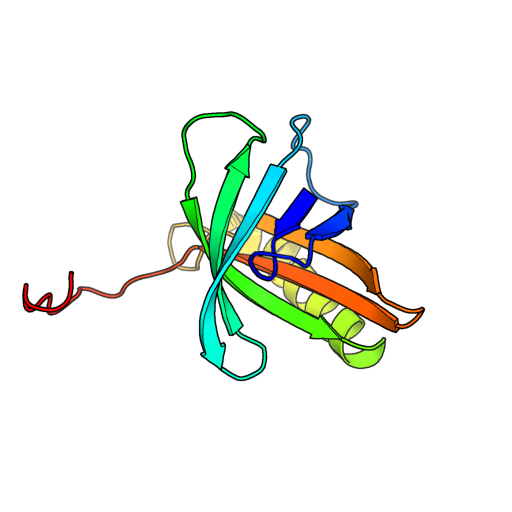EU A O 1
ATOM 653 N N . GLN A 1 81 ? -8.881 -0.985 14.434 1.00 94.81 81 GLN A N 1
ATOM 654 C CA . GLN A 1 81 ? -8.848 -1.775 13.208 1.00 94.81 81 GLN A CA 1
ATOM 655 C C . GLN A 1 81 ? -9.759 -3.002 13.280 1.00 94.81 81 GLN A C 1
ATOM 657 O O . GLN A 1 81 ? -9.808 -3.703 14.289 1.00 94.81 81 GLN A O 1
ATOM 662 N N . GLY A 1 82 ? -10.498 -3.249 12.197 1.00 91.25 82 GLY A N 1
ATOM 663 C CA . GLY A 1 82 ? -11.462 -4.347 12.085 1.00 91.25 82 GLY A CA 1
ATOM 664 C C . GLY A 1 82 ? -12.739 -4.155 12.908 1.00 91.25 82 GLY A C 1
ATOM 665 O O . GLY A 1 82 ? -13.598 -5.030 12.904 1.00 91.25 82 GLY A O 1
ATOM 666 N N . THR A 1 83 ? -12.877 -3.027 13.614 1.00 91.81 83 THR A N 1
ATOM 667 C CA . THR A 1 83 ? -14.085 -2.698 14.385 1.00 91.81 83 THR A CA 1
ATOM 668 C C . THR A 1 83 ? -14.797 -1.488 13.796 1.00 91.81 83 THR A C 1
ATOM 670 O O . THR A 1 83 ? -15.960 -1.579 13.416 1.00 91.81 83 THR A O 1
ATOM 673 N N . VAL A 1 84 ? -14.102 -0.350 13.710 1.00 92.31 84 VAL A N 1
ATOM 674 C CA . VAL A 1 84 ? -14.672 0.908 13.187 1.00 92.31 84 VAL A CA 1
ATOM 675 C C . VAL A 1 84 ? -13.857 1.513 12.048 1.00 92.31 84 VAL A C 1
ATOM 677 O O . VAL A 1 84 ? -14.334 2.426 11.379 1.00 92.31 84 VAL A O 1
ATOM 680 N N . ILE A 1 85 ? -12.652 0.995 11.801 1.00 93.12 85 ILE A N 1
ATOM 681 C CA . ILE A 1 85 ? -11.839 1.328 10.629 1.00 93.12 85 ILE A CA 1
ATOM 682 C C . ILE A 1 85 ? -11.344 0.043 9.945 1.00 93.12 85 ILE A C 1
ATOM 684 O O . ILE A 1 85 ? -11.282 -1.001 10.606 1.00 93.12 85 ILE A O 1
ATOM 688 N N . PRO A 1 86 ? -10.946 0.108 8.662 1.00 94.25 86 PRO A N 1
ATOM 689 C CA . PRO A 1 86 ? -10.406 -1.041 7.939 1.00 94.25 86 PRO A CA 1
ATOM 690 C C . PRO A 1 86 ? -9.164 -1.635 8.617 1.00 94.25 86 PRO A C 1
ATOM 692 O O . PRO A 1 86 ? -8.334 -0.901 9.164 1.00 94.25 86 PRO A O 1
ATOM 695 N N . VAL A 1 87 ? -8.995 -2.956 8.535 1.00 94.31 87 VAL A N 1
ATOM 696 C CA . VAL A 1 87 ? -7.736 -3.611 8.934 1.00 94.31 87 VAL A CA 1
ATOM 697 C C . VAL A 1 87 ? -6.591 -3.177 8.016 1.00 94.31 87 VAL A C 1
ATOM 699 O O . VAL A 1 87 ? -6.693 -3.262 6.796 1.00 94.31 87 VAL A O 1
ATOM 702 N N . PHE A 1 88 ? -5.472 -2.758 8.593 1.00 94.50 88 PHE A N 1
ATOM 703 C CA . PHE A 1 88 ? -4.222 -2.484 7.894 1.00 94.50 88 PHE A CA 1
ATOM 704 C C . PHE A 1 88 ? -3.378 -3.756 7.833 1.00 94.50 88 PHE A C 1
ATOM 706 O O . PHE A 1 88 ? -3.013 -4.330 8.859 1.00 94.50 88 PHE A O 1
ATOM 713 N N . TYR A 1 89 ? -3.048 -4.200 6.623 1.00 93.12 89 TYR A N 1
ATOM 714 C CA . TYR A 1 89 ? -2.235 -5.402 6.424 1.00 93.12 89 TYR A CA 1
ATOM 715 C C . TYR A 1 89 ? -0.744 -5.104 6.318 1.00 93.12 89 TYR A C 1
ATOM 717 O O . TYR A 1 89 ? 0.068 -5.995 6.562 1.00 93.12 89 TYR A O 1
ATOM 725 N N . GLY A 1 90 ? -0.374 -3.874 5.964 1.00 93.31 90 GLY A N 1
ATOM 726 C CA . GLY A 1 90 ? 1.020 -3.462 5.903 1.00 93.31 90 GLY A CA 1
ATOM 727 C C . GLY A 1 90 ? 1.307 -2.415 4.837 1.00 93.31 90 GLY A C 1
ATOM 728 O O . GLY A 1 90 ? 0.496 -2.131 3.951 1.00 93.31 90 GLY A O 1
ATOM 729 N N . LEU A 1 91 ? 2.525 -1.885 4.917 1.00 95.38 91 LEU A N 1
ATOM 730 C CA . LEU A 1 91 ? 3.150 -1.044 3.907 1.00 95.38 91 LEU A CA 1
ATOM 731 C C . LEU A 1 91 ? 4.417 -1.743 3.419 1.00 95.38 91 LEU A C 1
ATOM 733 O O . LEU A 1 91 ? 5.288 -2.088 4.220 1.00 95.38 91 LEU A O 1
ATOM 737 N N . TRP A 1 92 ? 4.536 -1.902 2.107 1.00 95.25 92 TRP A N 1
ATOM 738 C CA . TRP A 1 92 ? 5.718 -2.444 1.450 1.00 95.25 92 TRP A CA 1
ATOM 739 C C . TRP A 1 92 ? 6.307 -1.418 0.487 1.00 95.25 92 TRP A C 1
ATOM 741 O O . TRP A 1 92 ? 5.582 -0.621 -0.108 1.00 95.25 92 TRP A O 1
ATOM 751 N N . LYS A 1 93 ? 7.629 -1.428 0.332 1.00 95.44 93 LYS A N 1
ATOM 752 C CA . LYS A 1 93 ? 8.392 -0.461 -0.458 1.00 95.44 93 LYS A CA 1
ATOM 753 C C . LYS A 1 93 ? 9.373 -1.169 -1.386 1.00 95.44 93 LYS A C 1
ATOM 755 O O . LYS A 1 93 ? 9.799 -2.291 -1.119 1.00 95.44 93 LYS A O 1
ATOM 760 N N . THR A 1 94 ? 9.732 -0.505 -2.476 1.00 95.56 94 THR A N 1
ATOM 761 C CA . THR A 1 94 ? 10.817 -0.896 -3.382 1.00 95.56 94 THR A CA 1
ATOM 762 C C . THR A 1 94 ? 11.273 0.316 -4.204 1.00 95.56 94 THR A C 1
ATOM 764 O O . THR A 1 94 ? 10.766 1.425 -4.023 1.00 95.56 94 THR A O 1
ATOM 767 N N . LYS A 1 95 ? 12.232 0.123 -5.112 1.00 96.25 95 LYS A N 1
ATOM 768 C CA . LYS A 1 95 ? 12.569 1.100 -6.155 1.00 96.25 95 LYS A CA 1
ATOM 769 C C . LYS A 1 95 ? 12.337 0.468 -7.525 1.00 96.25 95 LYS A C 1
ATOM 771 O O . LYS A 1 95 ? 12.906 -0.577 -7.819 1.00 96.25 95 LYS A O 1
ATOM 776 N N . ILE A 1 96 ? 11.551 1.120 -8.378 1.00 93.62 96 ILE A N 1
ATOM 777 C CA . ILE A 1 96 ? 11.285 0.680 -9.756 1.00 93.62 96 ILE A CA 1
ATOM 778 C C . ILE A 1 96 ? 11.972 1.660 -10.704 1.00 93.62 96 ILE A C 1
ATOM 780 O O . ILE A 1 96 ? 11.613 2.836 -10.760 1.00 93.62 96 ILE A O 1
ATOM 784 N N . GLY A 1 97 ? 12.997 1.193 -11.422 1.00 93.31 97 GLY A N 1
ATOM 785 C CA . GLY A 1 97 ? 13.800 2.059 -12.295 1.00 93.31 97 GLY A CA 1
ATOM 786 C C . GLY A 1 97 ? 14.467 3.217 -11.539 1.00 93.31 97 GLY A C 1
ATOM 787 O O . GLY A 1 97 ? 14.515 4.333 -12.043 1.00 93.31 97 GLY A O 1
ATOM 788 N N . GLY A 1 98 ? 14.902 2.980 -10.296 1.00 95.06 98 GLY A N 1
ATOM 789 C CA . GLY A 1 98 ? 15.506 3.998 -9.424 1.00 95.06 98 GLY A CA 1
ATOM 790 C C . GLY A 1 98 ? 14.514 4.934 -8.721 1.00 95.06 98 GLY A C 1
ATOM 791 O O . GLY A 1 98 ? 14.916 5.662 -7.816 1.00 95.06 98 GLY A O 1
ATOM 792 N N . ILE A 1 99 ? 13.229 4.885 -9.078 1.00 96.88 99 ILE A N 1
ATOM 793 C CA . ILE A 1 99 ? 12.174 5.720 -8.495 1.00 96.88 99 ILE A CA 1
ATOM 794 C C . ILE A 1 99 ? 11.541 4.988 -7.312 1.00 96.88 99 ILE A C 1
ATOM 796 O O . ILE A 1 99 ? 11.201 3.809 -7.428 1.00 96.88 99 ILE A O 1
ATOM 800 N N . ASP A 1 100 ? 11.360 5.687 -6.190 1.00 97.75 100 ASP A N 1
ATOM 801 C CA . ASP A 1 100 ? 10.704 5.121 -5.010 1.00 97.75 100 ASP A CA 1
ATOM 802 C C . ASP A 1 100 ? 9.276 4.679 -5.333 1.00 97.75 100 ASP A C 1
ATOM 804 O O . ASP A 1 100 ? 8.525 5.372 -6.023 1.00 97.75 100 ASP A O 1
ATOM 808 N N . PHE A 1 101 ? 8.909 3.508 -4.832 1.00 97.31 101 PHE A N 1
ATOM 809 C CA . PHE A 1 101 ? 7.589 2.928 -5.001 1.00 97.31 101 PHE A CA 1
ATOM 810 C C . PHE A 1 101 ? 7.136 2.309 -3.686 1.00 97.31 101 PHE A C 1
ATOM 812 O O . PHE A 1 101 ? 7.909 1.622 -3.013 1.00 97.31 101 PHE A O 1
ATOM 819 N N . ALA A 1 102 ? 5.875 2.514 -3.327 1.00 96.94 102 ALA A N 1
ATOM 820 C CA . ALA A 1 102 ? 5.286 1.890 -2.155 1.00 96.94 102 ALA A CA 1
ATOM 821 C C . ALA A 1 102 ? 3.856 1.425 -2.417 1.00 96.94 102 ALA A C 1
ATOM 823 O O . ALA A 1 102 ? 3.122 2.020 -3.206 1.00 96.94 102 ALA A O 1
ATOM 824 N N . CYS A 1 103 ? 3.473 0.361 -1.721 1.00 96.69 103 CYS A N 1
ATOM 825 C CA . CYS A 1 103 ? 2.134 -0.197 -1.735 1.00 96.69 103 CYS A CA 1
ATOM 826 C C . CYS A 1 103 ? 1.668 -0.444 -0.303 1.00 96.69 103 CYS A C 1
ATOM 828 O O . CYS A 1 103 ? 2.297 -1.195 0.447 1.00 96.69 103 CYS A O 1
ATOM 830 N N . MET A 1 104 ? 0.561 0.190 0.062 1.00 96.38 104 MET A N 1
ATOM 831 C CA . MET A 1 104 ? -0.139 -0.028 1.320 1.00 96.38 104 MET A CA 1
ATOM 832 C C . MET A 1 104 ? -1.371 -0.885 1.066 1.00 96.38 104 MET A C 1
ATOM 834 O O . MET A 1 104 ? -2.141 -0.579 0.155 1.00 96.38 104 MET A O 1
ATOM 838 N N . PHE A 1 105 ? -1.575 -1.917 1.879 1.00 95.69 105 PHE A N 1
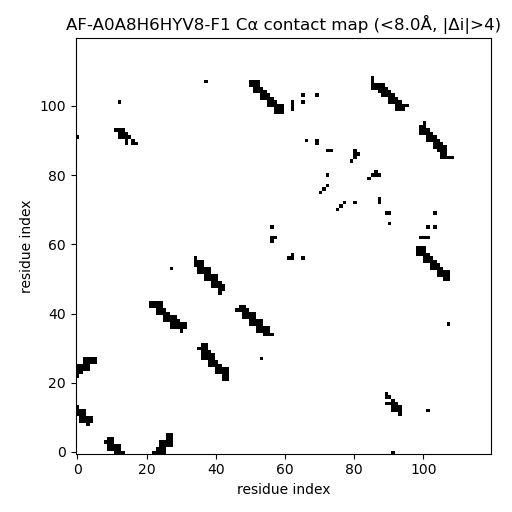ATOM 839 C CA . PHE A 1 105 ? -2.750 -2.775 1.783 1.00 95.69 105 PHE A CA 1
ATOM 840 C C . PHE A 1 105 ? -3.635 -2.622 3.010 1.00 95.69 105 PHE A C 1
ATOM 842 O O . PHE A 1 105 ? -3.171 -2.755 4.144 1.00 95.69 105 PHE A O 1
ATOM 849 N N . ILE A 1 106 ? -4.919 -2.386 2.765 1.00 95.50 106 ILE A N 1
ATOM 850 C CA . ILE A 1 106 ? -5.956 -2.299 3.791 1.00 95.50 106 ILE A CA 1
ATOM 851 C C . ILE A 1 106 ? -7.156 -3.159 3.399 1.00 95.50 106 ILE A C 1
ATOM 853 O O . ILE A 1 106 ? -7.329 -3.524 2.236 1.00 95.50 106 ILE A O 1
ATOM 857 N N . GLU A 1 107 ? -7.993 -3.488 4.368 1.00 95.06 107 GLU A N 1
ATOM 858 C CA . GLU A 1 107 ? -9.233 -4.224 4.171 1.00 95.06 107 GLU A CA 1
ATOM 859 C C . GLU A 1 107 ? -10.133 -3.554 3.130 1.00 95.06 107 GLU A C 1
ATOM 861 O O . GLU A 1 107 ? -10.346 -2.339 3.127 1.00 95.06 107 GLU A O 1
ATOM 866 N N . HIS A 1 108 ? -10.662 -4.370 2.217 1.00 93.25 108 HIS A N 1
ATOM 867 C CA . HIS A 1 108 ? -11.690 -3.926 1.289 1.00 93.25 108 HIS A CA 1
ATOM 868 C C . HIS A 1 108 ? -13.043 -3.954 2.000 1.00 93.25 108 HIS A C 1
ATOM 870 O O . HIS A 1 108 ? -13.717 -4.979 2.067 1.00 93.25 108 HIS A O 1
ATOM 876 N N . CYS A 1 109 ? -13.442 -2.811 2.552 1.00 87.38 109 CYS A N 1
ATOM 877 C CA . CYS A 1 109 ? -14.765 -2.658 3.140 1.00 87.38 109 CYS A CA 1
ATOM 878 C C . CYS A 1 109 ? -15.800 -2.504 2.020 1.00 87.38 109 CYS A C 1
ATOM 880 O O . CYS A 1 109 ? -15.987 -1.416 1.470 1.00 87.38 109 CYS A O 1
ATOM 882 N N . THR A 1 110 ? -16.498 -3.584 1.680 1.00 72.50 110 THR A N 1
ATOM 883 C CA . THR A 1 110 ? -17.762 -3.446 0.955 1.00 72.50 110 THR A CA 1
ATOM 884 C C . THR A 1 110 ? -18.805 -2.933 1.946 1.00 72.50 110 THR A C 1
ATOM 886 O O . THR A 1 110 ? -19.007 -3.515 3.009 1.00 72.50 110 THR A O 1
ATOM 889 N N . GLY A 1 111 ? -19.449 -1.800 1.643 1.00 59.12 111 GLY A N 1
ATOM 890 C CA . GLY A 1 111 ? -20.654 -1.399 2.378 1.00 59.12 111 GLY A CA 1
ATOM 891 C C . GLY A 1 111 ? -21.742 -2.478 2.248 1.00 59.12 111 GLY A C 1
ATOM 892 O O . GLY A 1 111 ? -21.562 -3.414 1.464 1.00 59.12 111 GLY A O 1
ATOM 893 N N . PRO A 1 112 ? -22.889 -2.364 2.948 1.00 45.66 112 PRO A N 1
ATOM 894 C CA . PRO A 1 112 ? -24.033 -3.226 2.671 1.00 45.66 112 PRO A CA 1
ATOM 895 C C . PRO A 1 112 ? -24.347 -3.119 1.179 1.00 45.66 112 PRO A C 1
ATOM 897 O O . PRO A 1 112 ? -24.802 -2.088 0.680 1.00 45.66 112 PRO A O 1
ATOM 900 N N . THR A 1 113 ? -23.998 -4.161 0.438 1.00 48.62 113 THR A N 1
ATOM 901 C CA . THR A 1 113 ? -24.125 -4.168 -1.005 1.00 48.62 113 THR A CA 1
ATOM 902 C C . THR A 1 113 ? -25.613 -4.256 -1.304 1.00 48.62 113 THR A C 1
ATOM 904 O O . THR A 1 113 ? -26.286 -5.207 -0.908 1.00 48.62 113 THR A O 1
ATOM 907 N N . LYS A 1 114 ? -26.149 -3.307 -2.075 1.00 43.78 114 LYS A N 1
ATOM 908 C CA . LYS A 1 114 ? -27.233 -3.677 -2.987 1.00 43.78 114 LYS A CA 1
ATOM 909 C C . LYS A 1 114 ? -26.592 -4.555 -4.060 1.00 43.78 114 LYS A C 1
ATOM 911 O O . LYS A 1 114 ? -26.228 -4.061 -5.119 1.00 43.78 114 LYS A O 1
ATOM 916 N N . LEU A 1 115 ? -26.369 -5.830 -3.744 1.00 46.69 115 LEU A N 1
ATOM 917 C CA . LEU A 1 115 ? -26.020 -6.830 -4.744 1.00 46.69 115 LEU A CA 1
ATOM 918 C C . LEU A 1 115 ? -27.232 -6.951 -5.675 1.00 46.69 115 LEU A C 1
ATOM 920 O O . LEU A 1 115 ? -28.246 -7.528 -5.287 1.00 46.69 115 LEU A O 1
ATOM 924 N N . SER A 1 116 ? -27.157 -6.407 -6.889 1.00 42.44 116 SER A N 1
ATOM 925 C CA . SER A 1 116 ? -27.910 -6.989 -7.999 1.00 42.44 116 SER A CA 1
ATOM 926 C C . SER A 1 116 ? -27.024 -8.055 -8.625 1.00 42.44 116 SER A C 1
ATOM 928 O O . SER A 1 116 ? -25.902 -7.772 -9.037 1.00 42.44 116 SER A O 1
ATOM 930 N N . ALA A 1 117 ? -27.523 -9.288 -8.638 1.00 44.91 117 ALA A N 1
ATOM 931 C CA . ALA A 1 117 ? -26.821 -10.510 -9.021 1.00 44.91 117 ALA A CA 1
ATOM 932 C C . ALA A 1 117 ? -26.533 -10.631 -10.535 1.00 44.91 117 ALA A C 1
ATOM 934 O O . ALA A 1 117 ? -26.764 -11.685 -11.117 1.00 44.91 117 ALA A O 1
ATOM 935 N N . SER A 1 118 ? -26.078 -9.566 -11.195 1.00 45.25 118 SER A N 1
ATOM 936 C CA . SER A 1 118 ? -25.950 -9.522 -12.658 1.00 45.25 118 SER A CA 1
ATOM 937 C C . SER A 1 118 ? -24.559 -9.169 -13.189 1.00 45.25 118 SER A C 1
ATOM 939 O O . SER A 1 118 ? -24.449 -8.894 -14.377 1.00 45.25 118 SER A O 1
ATOM 941 N N . GLU A 1 119 ? -23.505 -9.174 -12.368 1.00 44.12 119 GLU A N 1
ATOM 942 C CA . GLU A 1 119 ? -22.145 -8.827 -12.832 1.00 44.12 119 GLU A CA 1
ATOM 943 C C . GLU A 1 119 ? -21.053 -9.802 -12.353 1.00 44.12 119 GLU A C 1
ATOM 945 O O . GLU A 1 119 ? -19.960 -9.387 -11.971 1.00 44.12 119 GLU A O 1
ATOM 950 N N . PHE A 1 120 ? -21.339 -11.106 -12.407 1.00 41.62 120 PHE A N 1
ATOM 951 C CA . PHE A 1 120 ? -20.317 -12.158 -12.446 1.00 41.62 120 PHE A CA 1
ATOM 952 C C . PHE A 1 120 ? -20.590 -13.097 -13.618 1.00 41.62 120 PHE A C 1
ATOM 954 O O . PHE A 1 120 ? -21.763 -13.513 -13.761 1.00 41.62 120 PHE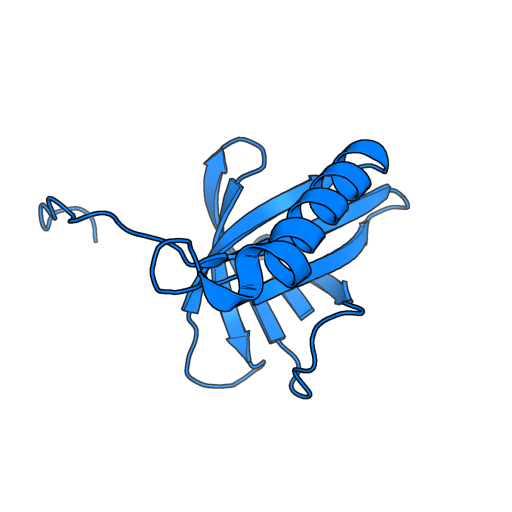 A O 1
#

Organism: NCBI:txid980116